Protein AF-A0A7R9WZQ4-F1 (afdb_monomer_lite)

Radius of gyration: 29.78 Å; chains: 1; bounding box: 49×56×86 Å

Organism: NCBI:txid509924

Secondary structure (DSSP, 8-state):
----------TT--HHHHHHHHHHHHHHHHT-HHHHHHHHHHHHHHHHHHHHHHHHHHHTTTS-TT-HHHHHHHHHHHTT-----------HHHHHHHHHHHHTTTS---------PPPPP-

Sequence (122 aa):
KNISTRSNEKPWMTSEVREKLKTRNNAYKSGDFLALKTARADLNRAIRLANRTYGQKVGEFFKDSKNTRRMWQGIKVIADYKPIPLGCDNDISILNDLNKYFRRFEEPSNISGIKSVPLIDE

Structure (mmCIF, N/CA/C/O backbone):
data_AF-A0A7R9WZQ4-F1
#
_entry.id   AF-A0A7R9WZQ4-F1
#
loop_
_atom_site.group_PDB
_atom_site.id
_atom_site.type_symbol
_atom_site.label_atom_id
_atom_site.label_alt_id
_atom_site.label_comp_id
_atom_site.label_asym_id
_atom_site.label_entity_id
_atom_site.label_seq_id
_atom_site.pdbx_PDB_ins_code
_atom_site.Cartn_x
_atom_site.Cartn_y
_atom_site.Cartn_z
_atom_site.occupancy
_atom_site.B_iso_or_equiv
_atom_site.auth_seq_id
_atom_site.auth_comp_id
_atom_site.auth_asym_id
_atom_site.auth_atom_id
_atom_site.pdbx_PDB_model_num
ATOM 1 N N . LYS A 1 1 ? -28.558 0.823 -9.501 1.00 50.53 1 LYS A N 1
ATOM 2 C CA . LYS A 1 1 ? -27.335 1.568 -9.899 1.00 50.53 1 LYS A CA 1
ATOM 3 C C . LYS A 1 1 ? -26.131 0.706 -9.536 1.00 50.53 1 LYS A C 1
ATOM 5 O O . LYS A 1 1 ? -25.933 0.485 -8.351 1.00 50.53 1 LYS A O 1
ATOM 10 N N . ASN A 1 2 ? -25.386 0.186 -10.514 1.00 54.72 2 ASN A N 1
ATOM 11 C CA . ASN A 1 2 ? -24.157 -0.571 -10.251 1.00 54.72 2 ASN A CA 1
ATOM 12 C C . ASN A 1 2 ? -22.968 0.391 -10.280 1.00 54.72 2 ASN A C 1
ATOM 14 O O . ASN A 1 2 ? -22.719 1.030 -11.298 1.00 54.72 2 ASN A O 1
ATOM 18 N N . ILE A 1 3 ? -22.269 0.524 -9.155 1.00 62.38 3 ILE A N 1
ATOM 19 C CA . ILE A 1 3 ? -21.031 1.301 -9.057 1.00 62.38 3 ILE A CA 1
ATOM 20 C C . ILE A 1 3 ? -19.886 0.307 -9.251 1.00 62.38 3 ILE A C 1
ATOM 22 O O . ILE A 1 3 ? -19.653 -0.532 -8.383 1.00 62.38 3 ILE A O 1
ATOM 26 N N . SER A 1 4 ? -19.179 0.366 -10.384 1.00 54.12 4 SER A N 1
ATOM 27 C CA . SER A 1 4 ? -17.949 -0.413 -10.552 1.00 54.12 4 SER A CA 1
ATOM 28 C C . SER A 1 4 ? -16.814 0.292 -9.808 1.00 54.12 4 SER A C 1
ATOM 30 O O . SER A 1 4 ? -16.140 1.175 -10.345 1.00 54.12 4 SER A O 1
ATOM 32 N N . THR A 1 5 ? -16.605 -0.064 -8.547 1.00 56.91 5 THR A N 1
ATOM 33 C CA . THR A 1 5 ? -15.422 0.383 -7.811 1.00 56.91 5 THR A CA 1
ATOM 34 C C . THR A 1 5 ? -14.221 -0.369 -8.373 1.00 56.91 5 THR A C 1
ATOM 36 O O . THR A 1 5 ? -14.075 -1.569 -8.148 1.00 56.91 5 THR A O 1
ATOM 39 N N . ARG A 1 6 ? -13.364 0.308 -9.145 1.00 58.12 6 ARG A N 1
ATOM 40 C CA . ARG A 1 6 ? -12.072 -0.274 -9.530 1.00 58.12 6 ARG A CA 1
ATOM 41 C C . ARG A 1 6 ? -11.294 -0.564 -8.250 1.00 58.12 6 ARG A C 1
ATOM 43 O O . ARG A 1 6 ? -11.247 0.286 -7.361 1.00 58.12 6 ARG A O 1
ATOM 50 N N . SER A 1 7 ? -10.696 -1.748 -8.163 1.00 58.34 7 SER A N 1
ATOM 51 C CA . SER A 1 7 ? -9.887 -2.185 -7.022 1.00 58.34 7 SER A CA 1
ATOM 52 C C . SER A 1 7 ? -8.563 -1.411 -6.964 1.00 58.34 7 SER A C 1
ATOM 54 O O . SER A 1 7 ? -7.500 -1.988 -7.144 1.00 58.34 7 SER A O 1
ATOM 56 N N . ASN A 1 8 ? -8.615 -0.096 -6.736 1.00 62.44 8 ASN A N 1
ATOM 57 C CA . ASN A 1 8 ? -7.456 0.722 -6.386 1.00 62.44 8 ASN A CA 1
ATOM 58 C C . ASN A 1 8 ? -7.217 0.599 -4.878 1.00 62.44 8 ASN A C 1
ATOM 60 O O . ASN A 1 8 ? -7.346 1.562 -4.113 1.00 62.44 8 ASN A O 1
ATOM 64 N N . GLU A 1 9 ? -6.981 -0.633 -4.430 1.00 76.06 9 GLU A N 1
ATOM 65 C CA . GLU A 1 9 ? -6.566 -0.852 -3.057 1.00 76.06 9 GLU A CA 1
ATOM 66 C C . GLU A 1 9 ? -5.199 -0.215 -2.891 1.00 76.06 9 GLU A C 1
ATOM 68 O O . GLU A 1 9 ? -4.245 -0.536 -3.598 1.00 76.06 9 GLU A O 1
ATOM 73 N N . LYS A 1 10 ? -5.111 0.730 -1.960 1.00 83.50 10 LYS A N 1
ATOM 74 C CA . LYS A 1 10 ? -3.844 1.397 -1.707 1.00 83.50 10 LYS A CA 1
ATOM 75 C C . LYS A 1 10 ? -2.810 0.339 -1.305 1.00 83.50 10 LYS A C 1
ATOM 77 O O . LYS A 1 10 ? -3.129 -0.513 -0.478 1.00 83.50 10 LYS A O 1
ATOM 82 N N . PRO A 1 11 ? -1.566 0.403 -1.802 1.00 84.00 11 PRO A N 1
ATOM 83 C CA . PRO A 1 11 ? -0.573 -0.654 -1.589 1.00 84.00 11 PRO A CA 1
ATOM 84 C C . PRO A 1 11 ? -0.179 -0.856 -0.115 1.00 84.00 11 PRO A C 1
ATOM 86 O O . PRO A 1 11 ? 0.372 -1.889 0.253 1.00 84.00 11 PRO A O 1
ATOM 89 N N . TRP A 1 12 ? -0.487 0.118 0.745 1.00 83.81 12 TRP A N 1
ATOM 90 C CA . TRP A 1 12 ? -0.316 0.050 2.195 1.00 83.81 12 TRP A CA 1
ATOM 91 C C . TRP A 1 12 ? -1.521 -0.550 2.949 1.00 83.81 12 TRP A C 1
ATOM 93 O O . TRP A 1 12 ? -1.467 -0.673 4.171 1.00 83.81 12 TRP A O 1
ATOM 103 N N . MET A 1 13 ? -2.607 -0.938 2.267 1.00 91.50 13 MET A N 1
ATOM 104 C CA . MET A 1 13 ? -3.761 -1.640 2.855 1.00 91.50 13 MET A CA 1
ATOM 105 C C . MET A 1 13 ? -3.477 -3.139 3.007 1.00 91.50 13 MET A C 1
ATOM 107 O O . MET A 1 13 ? -4.063 -3.985 2.334 1.00 91.50 13 MET A O 1
ATOM 111 N N . THR A 1 14 ? -2.559 -3.472 3.910 1.00 93.06 14 THR A N 1
ATOM 112 C CA . THR A 1 14 ? -2.204 -4.858 4.240 1.00 93.06 14 THR A CA 1
ATOM 113 C C . THR A 1 14 ? -3.281 -5.539 5.097 1.00 93.06 14 THR A C 1
ATOM 115 O O . THR A 1 14 ? -4.177 -4.886 5.643 1.00 93.06 14 THR A O 1
ATOM 118 N N . SER A 1 15 ? -3.197 -6.867 5.245 1.00 93.00 15 SER A N 1
ATOM 119 C CA . SER A 1 15 ? -4.062 -7.637 6.155 1.00 93.00 15 SER A CA 1
ATOM 120 C C . SER A 1 15 ? -4.004 -7.107 7.590 1.00 93.00 15 SER A C 1
ATOM 122 O O . SER A 1 15 ? -5.047 -6.928 8.212 1.00 93.00 15 SER A O 1
ATOM 124 N N . GLU A 1 16 ? -2.809 -6.762 8.071 1.00 95.00 16 GLU A N 1
ATOM 125 C CA . GLU A 1 16 ? -2.594 -6.175 9.396 1.00 95.00 16 GLU A CA 1
ATOM 126 C C . GLU A 1 16 ? -3.330 -4.836 9.553 1.00 95.00 16 GLU A C 1
ATOM 128 O O . GLU A 1 16 ? -4.049 -4.623 10.529 1.00 95.00 16 GLU A O 1
ATOM 133 N N . VAL A 1 17 ? -3.225 -3.934 8.569 1.00 96.25 17 VAL A N 1
ATOM 134 C CA . VAL A 1 17 ? -3.933 -2.642 8.609 1.00 96.25 17 VAL A CA 1
ATOM 135 C C . VAL A 1 17 ? -5.452 -2.849 8.607 1.00 96.25 17 VAL A C 1
ATOM 137 O O . VAL A 1 17 ? -6.164 -2.167 9.349 1.00 96.25 17 VAL A O 1
ATOM 140 N N . ARG A 1 18 ? -5.963 -3.817 7.831 1.00 95.75 18 ARG A N 1
ATOM 141 C CA . ARG A 1 18 ? -7.391 -4.188 7.839 1.00 95.75 18 ARG A CA 1
ATOM 142 C C . ARG A 1 18 ? -7.834 -4.729 9.199 1.00 95.75 18 ARG A C 1
ATOM 144 O O . ARG A 1 18 ? -8.914 -4.375 9.670 1.00 95.75 18 ARG A O 1
ATOM 151 N N . GLU A 1 19 ? -7.005 -5.540 9.847 1.00 97.25 19 GLU A N 1
ATOM 152 C CA . GLU A 1 19 ? -7.275 -6.062 11.185 1.00 97.25 19 GLU A CA 1
ATOM 153 C C . GLU A 1 19 ? -7.328 -4.934 12.222 1.00 97.25 19 GLU A C 1
ATOM 155 O O . GLU A 1 19 ? -8.321 -4.805 12.939 1.00 97.25 19 GLU A O 1
ATOM 160 N N . LYS A 1 20 ? -6.334 -4.035 12.241 1.00 97.31 20 LYS A N 1
ATOM 161 C CA . LYS A 1 20 ? -6.344 -2.861 13.132 1.00 97.31 20 LYS A CA 1
ATOM 162 C C . LYS A 1 20 ? -7.559 -1.966 12.886 1.00 97.31 20 LYS A C 1
ATOM 164 O O . LYS A 1 20 ? -8.141 -1.441 13.837 1.00 97.31 20 LYS A O 1
ATOM 169 N N . LEU A 1 21 ? -7.988 -1.820 11.630 1.00 96.69 21 LEU A N 1
ATOM 170 C CA . LEU A 1 21 ? -9.203 -1.082 11.288 1.00 96.69 21 LEU A CA 1
ATOM 171 C C . LEU A 1 21 ? -10.455 -1.756 11.872 1.00 96.69 21 LEU A C 1
ATOM 173 O O . LEU A 1 21 ? -11.310 -1.065 12.429 1.00 96.69 21 LEU A O 1
ATOM 177 N N . LYS A 1 22 ? -10.543 -3.091 11.800 1.00 96.94 22 LYS A N 1
ATOM 178 C CA . LYS A 1 22 ? -11.624 -3.878 12.414 1.00 96.94 22 LYS A CA 1
ATOM 179 C C . LYS A 1 22 ? -11.636 -3.707 13.934 1.00 96.94 22 LYS A C 1
ATOM 181 O O . LYS A 1 22 ? -12.685 -3.383 14.486 1.00 96.94 22 LYS A O 1
ATOM 186 N N . THR A 1 23 ? -10.485 -3.820 14.595 1.00 97.38 23 THR A N 1
ATOM 187 C CA . THR A 1 23 ? -10.348 -3.608 16.046 1.00 97.38 23 THR A CA 1
ATOM 188 C C . THR A 1 23 ? -10.785 -2.205 16.455 1.00 97.38 23 THR A C 1
ATOM 190 O O . THR A 1 23 ? -11.583 -2.051 17.377 1.00 97.38 23 THR A O 1
ATOM 193 N N . ARG A 1 24 ? -10.356 -1.170 15.719 1.00 97.75 24 ARG A N 1
ATOM 194 C CA . ARG A 1 24 ? -10.781 0.215 15.964 1.00 97.75 24 ARG A CA 1
ATOM 195 C C . ARG A 1 24 ? -12.290 0.381 15.810 1.00 97.75 24 ARG A C 1
ATOM 197 O O . ARG A 1 24 ? -12.914 1.044 16.634 1.00 97.75 24 ARG A O 1
ATOM 204 N N . ASN A 1 25 ? -12.878 -0.193 14.761 1.00 97.38 25 ASN A N 1
ATOM 205 C CA . ASN A 1 25 ? -14.319 -0.118 14.526 1.00 97.38 25 ASN A CA 1
ATOM 206 C C . ASN A 1 25 ? -15.113 -0.829 15.628 1.00 97.38 25 ASN A C 1
ATOM 208 O O . ASN A 1 25 ? -16.152 -0.322 16.040 1.00 97.38 25 ASN A O 1
ATOM 212 N N . ASN A 1 26 ? -14.618 -1.958 16.134 1.00 97.06 26 ASN A N 1
ATOM 213 C CA . ASN A 1 26 ? -15.237 -2.663 17.253 1.00 97.06 26 ASN A CA 1
ATOM 214 C C . ASN A 1 26 ? -15.156 -1.847 18.552 1.00 97.06 26 ASN A C 1
ATOM 216 O O . ASN A 1 26 ? -16.178 -1.683 19.208 1.00 97.06 26 ASN A O 1
ATOM 220 N N . ALA A 1 27 ? -13.996 -1.262 18.868 1.00 96.75 27 ALA A N 1
ATOM 221 C CA . ALA A 1 27 ? -13.830 -0.392 20.038 1.00 96.75 27 ALA A CA 1
ATOM 222 C C . ALA A 1 27 ? -14.712 0.869 19.968 1.00 96.75 27 ALA A C 1
ATOM 224 O O . ALA A 1 27 ? -15.237 1.338 20.971 1.00 96.75 27 ALA A O 1
ATOM 225 N N . TYR A 1 28 ? -14.915 1.414 18.765 1.00 96.38 28 TYR A N 1
ATOM 226 C CA . TYR A 1 28 ? -15.856 2.515 18.567 1.00 96.38 28 TYR A CA 1
ATOM 227 C C . TYR A 1 28 ? -17.303 2.086 18.848 1.00 96.38 28 TYR A C 1
ATOM 229 O O . TYR A 1 28 ? -18.033 2.809 19.516 1.00 96.38 28 TYR A O 1
ATOM 237 N N . LYS A 1 29 ? -17.708 0.901 18.371 1.00 97.06 29 LYS A N 1
ATOM 238 C CA . LYS A 1 29 ? -19.054 0.354 18.601 1.00 97.06 29 LYS A CA 1
ATOM 239 C C . LYS A 1 29 ? -19.318 0.001 20.065 1.00 97.06 29 LYS A C 1
ATOM 241 O O . LYS A 1 29 ? -20.460 0.101 20.491 1.00 97.06 29 LYS A O 1
ATOM 246 N N . SER A 1 30 ? -18.298 -0.413 20.817 1.00 95.25 30 SER A N 1
ATOM 247 C CA . SER A 1 30 ? -18.438 -0.732 22.242 1.00 95.25 30 SER A CA 1
ATOM 248 C C . SER A 1 30 ? -18.509 0.503 23.145 1.00 95.25 30 SER A C 1
ATOM 250 O O . SER A 1 30 ? -18.848 0.364 24.313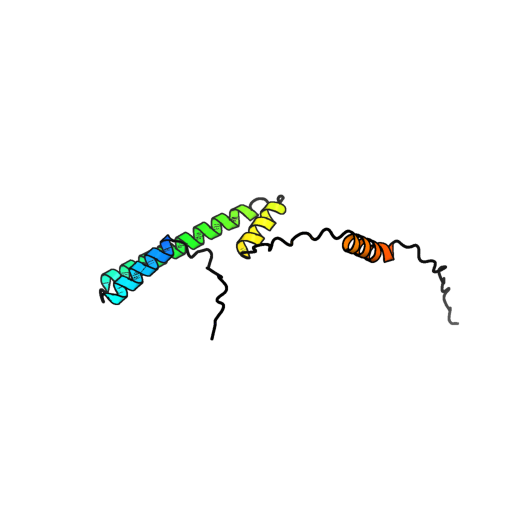 1.00 95.25 30 SER A O 1
ATOM 252 N N . GLY A 1 31 ? -18.183 1.699 22.634 1.00 94.69 31 GLY A N 1
ATOM 253 C CA . GLY A 1 31 ? -18.192 2.942 23.413 1.00 94.69 31 GLY A CA 1
ATOM 254 C C . GLY A 1 31 ? -17.026 3.092 24.399 1.00 94.69 31 GLY A C 1
ATOM 255 O O . GLY A 1 31 ? -16.994 4.057 25.159 1.00 94.69 31 GLY A O 1
ATOM 256 N N . ASP A 1 32 ? -16.048 2.181 24.384 1.00 94.94 32 ASP A N 1
ATOM 257 C CA . ASP A 1 32 ? -14.868 2.256 25.251 1.00 94.94 32 ASP A CA 1
ATOM 258 C C . ASP A 1 32 ? -13.841 3.250 24.684 1.00 94.94 32 ASP A C 1
ATOM 260 O O . ASP A 1 32 ? -13.129 2.986 23.707 1.00 94.94 32 ASP A O 1
ATOM 264 N N . PHE A 1 33 ? -13.745 4.414 25.326 1.00 95.00 33 PHE A N 1
ATOM 265 C CA . PHE A 1 33 ? -12.841 5.489 24.924 1.00 95.00 33 PHE A CA 1
ATOM 266 C C . PHE A 1 33 ? -11.355 5.127 25.044 1.00 95.00 33 PHE A C 1
ATOM 268 O O . PHE A 1 33 ? -10.559 5.557 24.200 1.00 95.00 33 PHE A O 1
ATOM 275 N N . LEU A 1 34 ? -10.960 4.354 26.061 1.00 96.12 34 LEU A N 1
ATOM 276 C CA . LEU A 1 34 ? -9.561 3.969 26.263 1.00 96.12 34 LEU A CA 1
ATOM 277 C C . LEU A 1 34 ? -9.142 2.942 25.212 1.00 96.12 34 LEU A C 1
ATOM 279 O O . LEU A 1 34 ? -8.122 3.137 24.543 1.00 96.12 34 LEU A O 1
ATOM 283 N N . ALA A 1 35 ? -9.968 1.918 24.986 1.00 95.44 35 ALA A N 1
ATOM 284 C CA . ALA A 1 35 ? -9.736 0.949 23.918 1.00 95.44 35 ALA A CA 1
ATOM 285 C C . ALA A 1 35 ? -9.704 1.624 22.539 1.00 95.44 35 ALA A C 1
ATOM 287 O O . ALA A 1 35 ? -8.836 1.323 21.716 1.00 95.44 35 ALA A O 1
ATOM 288 N N . LEU A 1 36 ? -10.589 2.597 22.290 1.00 97.56 36 LEU A N 1
ATOM 289 C CA . LEU A 1 36 ? -10.601 3.354 21.040 1.00 97.56 36 LEU A CA 1
ATOM 290 C C . LEU A 1 36 ? -9.319 4.177 20.845 1.00 97.56 36 LEU A C 1
ATOM 292 O O . LEU A 1 36 ? -8.781 4.215 19.734 1.00 97.56 36 LEU A O 1
ATOM 296 N N . LYS A 1 37 ? -8.816 4.835 21.898 1.00 97.75 37 LYS A N 1
ATOM 297 C CA . LYS A 1 37 ? -7.564 5.610 21.847 1.00 97.75 37 LYS A CA 1
ATOM 298 C C . LYS A 1 37 ? -6.379 4.713 21.491 1.00 97.75 37 LYS A C 1
ATOM 300 O O . LYS A 1 37 ? -5.615 5.053 20.585 1.00 97.75 37 LYS A O 1
ATOM 305 N N . THR A 1 38 ? -6.267 3.558 22.141 1.00 97.81 38 THR A N 1
ATOM 306 C CA . THR A 1 38 ? -5.213 2.571 21.869 1.00 97.81 38 THR A CA 1
ATOM 307 C C . THR A 1 38 ? -5.324 2.017 20.450 1.00 97.81 38 THR A C 1
ATOM 309 O O . THR A 1 38 ? -4.362 2.089 19.686 1.00 97.81 38 THR A O 1
ATOM 312 N N . ALA A 1 39 ? -6.518 1.590 20.030 1.00 97.75 39 ALA A N 1
ATOM 313 C CA . ALA A 1 39 ? -6.739 1.052 18.689 1.00 97.75 39 ALA A CA 1
ATOM 314 C C . ALA A 1 39 ? -6.429 2.073 17.577 1.00 97.75 39 ALA A C 1
ATOM 316 O O . ALA A 1 39 ? -5.921 1.705 16.518 1.00 97.75 39 ALA A O 1
ATOM 317 N N . ARG A 1 40 ? -6.687 3.370 17.807 1.00 98.00 40 ARG A N 1
ATOM 318 C CA . ARG A 1 40 ? -6.283 4.449 16.887 1.00 98.00 40 ARG A CA 1
ATOM 319 C C . ARG A 1 40 ? -4.764 4.599 16.805 1.00 98.00 40 ARG A C 1
ATOM 321 O O . ARG A 1 40 ? -4.234 4.746 15.705 1.00 98.00 40 ARG A O 1
ATOM 328 N N . ALA A 1 41 ? -4.069 4.575 17.943 1.00 98.12 41 ALA A N 1
ATOM 329 C CA . ALA A 1 41 ? -2.610 4.661 17.972 1.00 98.12 41 ALA A CA 1
ATOM 330 C C . ALA A 1 41 ? -1.967 3.477 17.232 1.00 98.12 41 ALA A C 1
ATOM 332 O O . ALA A 1 41 ? -1.0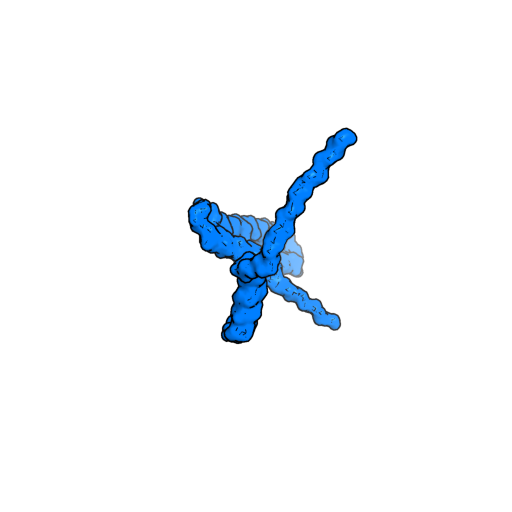73 3.679 16.409 1.00 98.12 41 ALA A O 1
ATOM 333 N N . ASP A 1 42 ? -2.476 2.268 17.456 1.00 97.69 42 ASP A N 1
ATOM 334 C CA . ASP A 1 42 ? -1.977 1.055 16.808 1.00 97.69 42 ASP A CA 1
ATOM 335 C C . ASP A 1 42 ? -2.268 1.030 15.309 1.00 97.69 42 ASP A C 1
ATOM 337 O O . ASP A 1 42 ? -1.383 0.697 14.523 1.00 97.69 42 ASP A O 1
ATOM 341 N N . LEU A 1 43 ? -3.461 1.462 14.888 1.00 97.56 43 LEU A N 1
ATOM 342 C CA . LEU A 1 43 ? -3.779 1.634 13.471 1.00 97.56 43 LEU A CA 1
ATOM 343 C C . LEU A 1 43 ? -2.803 2.606 12.793 1.00 97.56 43 LEU A C 1
ATOM 345 O O . LEU A 1 43 ? -2.274 2.307 11.725 1.00 97.56 43 LEU A O 1
ATOM 349 N N . ASN A 1 44 ? -2.519 3.749 13.423 1.00 97.31 44 ASN A N 1
ATOM 350 C CA . ASN A 1 44 ? -1.575 4.726 12.882 1.00 97.31 44 ASN A CA 1
ATOM 351 C C . ASN A 1 44 ? -0.154 4.158 12.769 1.00 97.31 44 ASN A C 1
ATOM 353 O O . ASN A 1 44 ? 0.527 4.413 11.774 1.00 97.31 44 ASN A O 1
ATOM 357 N N . ARG A 1 45 ? 0.299 3.379 13.760 1.00 97.75 45 ARG A N 1
ATOM 358 C CA . ARG A 1 45 ? 1.596 2.686 13.702 1.00 97.75 45 ARG A CA 1
ATOM 359 C C . ARG A 1 45 ? 1.638 1.682 12.552 1.00 97.75 45 ARG A C 1
ATOM 361 O O . ARG A 1 45 ? 2.578 1.734 11.764 1.00 97.75 45 ARG A O 1
ATOM 368 N N . ALA A 1 46 ? 0.607 0.849 12.411 1.00 97.06 46 ALA A N 1
ATOM 369 C CA . ALA A 1 46 ? 0.514 -0.139 11.338 1.00 97.06 46 ALA A CA 1
ATOM 370 C C . ALA A 1 46 ? 0.523 0.521 9.949 1.00 97.06 46 ALA A C 1
ATOM 372 O O . ALA A 1 46 ? 1.263 0.094 9.069 1.00 97.06 46 ALA A O 1
ATOM 373 N N . ILE A 1 47 ? -0.213 1.624 9.760 1.00 96.31 47 ILE A N 1
ATOM 374 C CA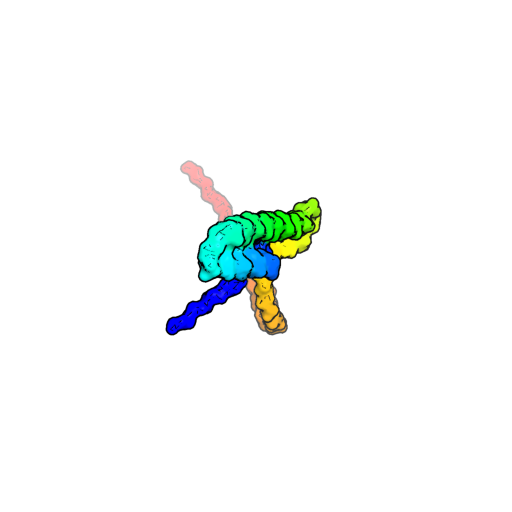 . ILE A 1 47 ? -0.208 2.381 8.496 1.00 96.31 47 ILE A CA 1
ATOM 375 C C . ILE A 1 47 ? 1.182 2.959 8.196 1.00 96.31 47 ILE A C 1
ATOM 377 O O . ILE A 1 47 ? 1.646 2.894 7.058 1.00 96.31 47 ILE A O 1
ATOM 381 N N . ARG A 1 48 ? 1.867 3.538 9.192 1.00 96.75 48 ARG A N 1
ATOM 382 C CA . ARG A 1 48 ? 3.229 4.075 9.007 1.00 96.75 48 ARG A CA 1
ATOM 383 C C . ARG A 1 48 ? 4.216 2.972 8.637 1.00 96.75 48 ARG A C 1
ATOM 385 O O . ARG A 1 48 ? 5.025 3.171 7.733 1.00 96.75 48 ARG A O 1
ATOM 392 N N . LEU A 1 49 ? 4.127 1.823 9.304 1.00 96.75 49 LEU A N 1
ATOM 393 C CA . LEU A 1 49 ? 4.961 0.663 9.012 1.00 96.75 49 LEU A CA 1
ATOM 394 C C . LEU A 1 49 ? 4.700 0.146 7.595 1.00 96.75 49 LEU A C 1
ATOM 396 O O . LEU A 1 49 ? 5.637 0.058 6.810 1.00 96.75 49 LEU A O 1
ATOM 400 N N . ALA A 1 50 ? 3.436 -0.084 7.230 1.00 96.19 50 ALA A N 1
ATOM 401 C CA . ALA A 1 50 ? 3.054 -0.551 5.901 1.00 96.19 50 ALA A CA 1
ATOM 402 C C . ALA A 1 50 ? 3.535 0.396 4.789 1.00 96.19 50 ALA A C 1
ATOM 404 O O . ALA A 1 50 ? 4.096 -0.056 3.791 1.00 96.19 50 ALA A O 1
ATOM 405 N N . ASN A 1 51 ? 3.392 1.712 4.982 1.00 94.69 51 ASN A N 1
ATOM 406 C CA . ASN A 1 51 ? 3.926 2.711 4.053 1.00 94.69 51 ASN A CA 1
ATOM 407 C C . ASN A 1 51 ? 5.452 2.628 3.925 1.00 94.69 51 ASN A C 1
ATOM 409 O O . ASN A 1 51 ? 5.970 2.663 2.810 1.00 94.69 51 ASN A O 1
ATOM 413 N N . ARG A 1 52 ? 6.178 2.494 5.043 1.00 95.75 52 ARG A N 1
ATOM 414 C CA . ARG A 1 52 ? 7.643 2.375 5.036 1.00 95.75 52 ARG A CA 1
ATOM 415 C C . ARG A 1 52 ? 8.097 1.108 4.319 1.00 95.75 52 ARG A C 1
ATOM 417 O O . ARG A 1 52 ? 8.977 1.183 3.467 1.00 95.75 52 ARG A O 1
ATOM 424 N N . THR A 1 53 ? 7.490 -0.031 4.634 1.00 95.12 53 THR A N 1
ATOM 425 C CA . THR A 1 53 ? 7.804 -1.321 4.011 1.00 95.12 53 THR A CA 1
ATOM 426 C C . THR A 1 53 ? 7.526 -1.288 2.513 1.00 95.12 53 THR A C 1
ATOM 428 O O . THR A 1 53 ? 8.357 -1.730 1.721 1.00 95.12 53 THR A O 1
ATOM 431 N N . TYR A 1 54 ? 6.392 -0.714 2.100 1.00 94.31 54 TYR A N 1
ATOM 432 C CA . TYR A 1 54 ? 6.090 -0.531 0.684 1.00 94.31 54 TYR A CA 1
ATOM 433 C C . TYR A 1 54 ? 7.109 0.390 0.000 1.00 94.31 54 TYR A C 1
ATOM 435 O O . TYR A 1 54 ? 7.646 0.031 -1.044 1.00 94.31 54 TYR A O 1
ATOM 443 N N . GLY A 1 55 ? 7.435 1.534 0.609 1.00 93.75 55 GLY A N 1
ATOM 444 C CA . GLY A 1 55 ? 8.437 2.464 0.087 1.00 93.75 55 GLY A CA 1
ATOM 445 C C . GLY A 1 55 ? 9.816 1.822 -0.075 1.00 93.75 55 GLY A C 1
ATOM 446 O O . GLY A 1 55 ? 10.449 1.998 -1.111 1.00 93.75 55 GLY A O 1
ATOM 447 N N . GLN A 1 56 ? 10.252 1.010 0.894 1.00 95.06 56 GLN A N 1
ATOM 448 C CA . GLN A 1 56 ? 11.489 0.228 0.792 1.00 95.06 56 GLN A CA 1
ATOM 449 C C . GLN A 1 56 ? 11.431 -0.752 -0.380 1.00 95.06 56 GLN A C 1
ATOM 451 O O . GLN A 1 56 ? 12.319 -0.732 -1.228 1.00 95.06 56 GLN A O 1
ATOM 456 N N . LYS A 1 57 ? 10.356 -1.546 -0.483 1.00 93.50 57 LYS A N 1
ATOM 457 C CA . LYS A 1 57 ? 10.151 -2.494 -1.589 1.00 93.50 57 LYS A CA 1
ATOM 458 C C . LYS A 1 57 ? 10.197 -1.804 -2.952 1.00 93.50 57 LYS A C 1
ATOM 460 O O . LYS A 1 57 ? 10.810 -2.331 -3.873 1.00 93.50 57 LYS A O 1
ATOM 465 N N . VAL A 1 58 ? 9.556 -0.643 -3.085 1.00 93.50 58 VAL A N 1
ATOM 466 C CA . VAL A 1 58 ? 9.595 0.149 -4.319 1.00 93.50 58 VAL A CA 1
ATOM 467 C C . VAL A 1 58 ? 11.012 0.655 -4.581 1.00 93.50 58 VAL A C 1
ATOM 469 O O . VAL A 1 58 ? 11.513 0.489 -5.688 1.00 93.50 58 VAL A O 1
ATOM 472 N N . GLY A 1 59 ? 11.689 1.190 -3.564 1.00 94.38 59 GLY A N 1
ATOM 473 C CA . GLY A 1 59 ? 13.067 1.672 -3.659 1.00 94.38 59 GLY A CA 1
ATOM 474 C C . GLY A 1 59 ? 14.060 0.614 -4.154 1.00 94.38 59 GLY A C 1
ATOM 475 O O . GLY A 1 59 ? 14.938 0.940 -4.947 1.00 94.38 59 GLY A O 1
ATOM 476 N N . GLU A 1 60 ? 13.884 -0.663 -3.789 1.00 95.06 60 GLU A N 1
ATOM 477 C CA . GLU A 1 60 ? 14.719 -1.776 -4.284 1.00 95.06 60 GLU A CA 1
ATOM 478 C C . GLU A 1 60 ? 14.735 -1.918 -5.818 1.00 95.06 60 GLU A C 1
ATOM 480 O O . GLU A 1 60 ? 15.675 -2.499 -6.373 1.00 95.06 60 GLU A O 1
ATOM 485 N N . PHE A 1 61 ? 13.712 -1.424 -6.523 1.00 95.19 61 PHE A N 1
ATOM 486 C CA . PHE A 1 61 ? 13.678 -1.445 -7.988 1.00 95.19 61 PHE A CA 1
ATOM 487 C C . PHE A 1 61 ? 14.542 -0.352 -8.627 1.00 95.19 61 PHE A C 1
ATOM 489 O O . PHE A 1 61 ? 14.944 -0.509 -9.777 1.00 95.19 61 PHE A O 1
ATOM 496 N N . PHE A 1 62 ? 14.856 0.714 -7.887 1.00 95.06 62 PHE A N 1
ATOM 497 C CA . PHE A 1 62 ? 15.555 1.905 -8.385 1.00 95.06 62 PHE A CA 1
ATOM 498 C C . PHE A 1 62 ? 16.994 2.034 -7.860 1.00 95.06 62 PHE A C 1
ATOM 500 O O . PHE A 1 62 ? 17.659 3.025 -8.142 1.00 95.06 62 PHE A O 1
ATOM 507 N N . LYS A 1 63 ? 17.492 1.049 -7.099 1.00 94.50 63 LYS A N 1
ATOM 508 C CA . LYS A 1 63 ? 18.857 1.072 -6.540 1.00 94.50 63 LYS A CA 1
ATOM 509 C C . LYS A 1 63 ? 19.965 1.004 -7.592 1.00 94.50 63 LYS A C 1
ATOM 511 O O . LYS A 1 63 ? 21.026 1.578 -7.380 1.00 94.50 63 LYS A O 1
ATOM 516 N N . ASP A 1 64 ? 19.737 0.280 -8.685 1.00 92.88 64 ASP A N 1
ATOM 517 C CA . ASP A 1 64 ? 20.716 0.107 -9.759 1.00 92.88 64 ASP A CA 1
ATOM 518 C C . ASP A 1 64 ? 20.286 0.904 -10.994 1.00 92.88 64 ASP A C 1
ATOM 520 O O . ASP A 1 64 ? 19.337 0.535 -11.688 1.00 92.88 64 ASP A O 1
ATOM 524 N N . SER A 1 65 ? 21.004 1.992 -11.272 1.00 85.62 65 SER A N 1
ATOM 525 C CA . SER A 1 65 ? 20.720 2.892 -12.393 1.00 85.62 65 SER A CA 1
ATOM 526 C C . SER A 1 65 ? 20.993 2.271 -13.763 1.00 85.62 65 SER A C 1
ATOM 528 O O . SER A 1 65 ? 20.471 2.756 -14.765 1.00 85.62 65 SER A O 1
ATOM 530 N N . LYS A 1 66 ? 21.776 1.187 -13.834 1.00 93.25 66 LYS A N 1
ATOM 531 C CA . LYS A 1 66 ? 22.101 0.515 -15.100 1.00 93.25 66 LYS A CA 1
ATOM 532 C C . LYS A 1 66 ? 21.032 -0.499 -15.505 1.00 93.25 66 LYS A C 1
ATOM 534 O O . LYS A 1 66 ? 20.931 -0.855 -16.678 1.00 93.25 66 LYS A O 1
ATOM 539 N N . ASN A 1 67 ? 20.200 -0.947 -14.565 1.00 93.00 67 ASN A N 1
ATOM 540 C CA . ASN A 1 67 ? 19.177 -1.956 -14.815 1.00 93.00 67 ASN A CA 1
ATOM 541 C C . ASN A 1 67 ? 17.809 -1.327 -15.116 1.00 93.00 67 ASN A C 1
ATOM 543 O O . ASN A 1 67 ? 16.877 -1.348 -14.305 1.00 93.00 67 ASN A O 1
ATOM 547 N N . THR A 1 68 ? 17.664 -0.814 -16.337 1.00 93.62 68 THR A N 1
ATOM 548 C CA . THR A 1 68 ? 16.415 -0.208 -16.831 1.00 93.62 68 THR A CA 1
ATOM 549 C C . THR A 1 68 ? 15.227 -1.171 -16.782 1.00 93.62 68 THR A C 1
ATOM 551 O O . THR A 1 68 ? 14.107 -0.755 -16.488 1.00 93.62 68 THR A O 1
ATOM 554 N N . ARG A 1 69 ? 15.446 -2.478 -16.992 1.00 93.31 69 ARG A N 1
ATOM 555 C CA . ARG A 1 69 ? 14.392 -3.501 -16.875 1.00 93.31 69 ARG A CA 1
ATOM 556 C C . ARG A 1 69 ? 13.813 -3.547 -15.461 1.00 93.31 69 ARG A C 1
ATOM 558 O O . ARG A 1 69 ? 12.593 -3.595 -15.305 1.00 93.31 69 ARG A O 1
ATOM 565 N N . ARG A 1 70 ? 14.670 -3.535 -14.438 1.00 93.88 70 ARG A N 1
ATOM 566 C CA . ARG A 1 70 ? 14.257 -3.544 -13.028 1.00 93.88 70 ARG A CA 1
ATOM 567 C C . ARG A 1 70 ? 13.545 -2.243 -12.649 1.00 93.88 70 ARG A C 1
ATOM 569 O O . ARG A 1 70 ? 12.509 -2.297 -11.991 1.00 93.88 70 ARG A O 1
ATOM 576 N N . MET A 1 71 ? 14.009 -1.104 -13.162 1.00 95.62 71 MET A N 1
ATOM 577 C CA . MET A 1 71 ? 13.324 0.183 -13.006 1.00 95.62 71 MET A CA 1
ATOM 578 C C . MET A 1 71 ? 11.892 0.144 -13.570 1.00 95.62 71 MET A C 1
ATOM 580 O O . MET A 1 71 ? 10.935 0.517 -12.890 1.00 95.62 71 MET A O 1
ATOM 584 N N . TRP A 1 72 ? 11.719 -0.393 -14.782 1.00 93.88 72 TRP A N 1
ATOM 585 C CA . TRP A 1 72 ? 10.402 -0.578 -15.400 1.00 93.88 72 TRP A CA 1
ATOM 586 C C . TRP A 1 72 ? 9.496 -1.534 -14.619 1.00 93.88 72 TRP A C 1
ATOM 588 O O . TRP A 1 72 ? 8.279 -1.350 -14.598 1.00 93.88 72 TRP A O 1
ATOM 598 N N . GLN A 1 73 ? 10.052 -2.545 -13.945 1.00 93.06 73 GLN A N 1
ATOM 599 C CA . GLN A 1 73 ? 9.277 -3.367 -13.010 1.00 93.06 73 GLN A CA 1
ATOM 600 C C . GLN A 1 73 ? 8.767 -2.533 -11.828 1.00 93.06 73 GLN A C 1
ATOM 602 O O . GLN A 1 73 ? 7.594 -2.653 -11.483 1.00 93.06 73 GLN A O 1
ATOM 607 N N . GLY A 1 74 ? 9.597 -1.647 -11.270 1.00 93.94 74 GLY A N 1
ATOM 608 C CA . GLY A 1 74 ? 9.190 -0.706 -10.224 1.00 93.94 74 GLY A CA 1
ATOM 609 C C . GLY A 1 74 ? 8.043 0.208 -10.659 1.00 93.94 74 GLY A C 1
ATOM 610 O O . GLY A 1 74 ? 7.046 0.316 -9.948 1.00 93.94 74 GLY A O 1
ATOM 611 N N . ILE A 1 75 ? 8.127 0.793 -11.860 1.00 93.44 75 ILE A N 1
ATOM 612 C CA . ILE A 1 75 ? 7.056 1.632 -12.432 1.00 93.44 75 ILE A CA 1
ATOM 613 C C . ILE A 1 75 ? 5.751 0.838 -12.571 1.00 93.44 75 ILE A C 1
ATOM 615 O O . ILE A 1 75 ? 4.692 1.321 -12.170 1.00 93.44 75 ILE A O 1
ATOM 619 N N . LYS A 1 76 ? 5.819 -0.403 -13.072 1.00 91.44 76 LYS A N 1
ATOM 620 C CA . LYS A 1 76 ? 4.639 -1.277 -13.172 1.00 91.44 76 LYS A CA 1
ATOM 621 C C . LYS A 1 76 ? 4.001 -1.557 -11.811 1.00 91.44 76 LYS A C 1
ATOM 623 O O . LYS A 1 76 ? 2.779 -1.531 -11.713 1.00 91.44 76 LYS A O 1
ATOM 628 N N . VAL A 1 77 ? 4.811 -1.796 -10.775 1.00 91.12 77 VAL A N 1
ATOM 629 C CA . VAL A 1 77 ? 4.326 -2.016 -9.401 1.00 91.12 77 VAL A CA 1
ATOM 630 C C . VAL A 1 77 ? 3.625 -0.769 -8.857 1.00 91.12 77 VAL A C 1
ATOM 632 O O . VAL A 1 77 ? 2.552 -0.894 -8.277 1.00 91.12 77 VAL A O 1
ATOM 635 N N . ILE A 1 78 ? 4.187 0.425 -9.070 1.00 90.31 78 ILE A N 1
ATOM 636 C CA . ILE A 1 78 ? 3.586 1.690 -8.610 1.00 90.31 78 ILE A CA 1
ATOM 637 C C . ILE A 1 78 ? 2.244 1.953 -9.301 1.00 90.31 78 ILE A C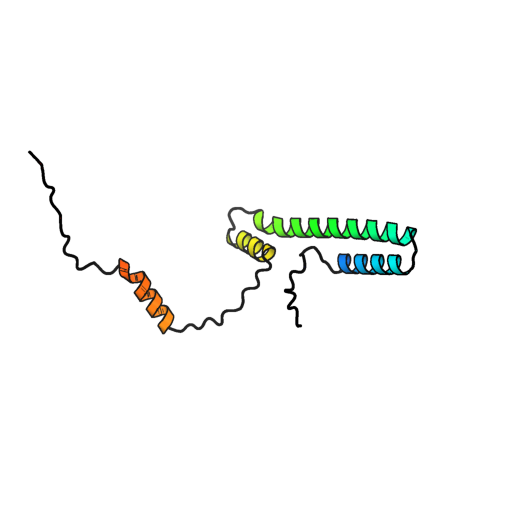 1
ATOM 639 O O . ILE A 1 78 ? 1.300 2.401 -8.655 1.00 90.31 78 ILE A O 1
ATOM 643 N N . ALA A 1 79 ? 2.159 1.671 -10.600 1.00 89.25 79 ALA A N 1
ATOM 644 C CA . ALA A 1 79 ? 0.957 1.898 -11.392 1.00 89.25 79 ALA A CA 1
ATOM 645 C C . ALA A 1 79 ? -0.149 0.843 -11.172 1.00 89.25 79 ALA A C 1
ATOM 647 O O . ALA A 1 79 ? -1.204 0.963 -11.791 1.00 89.25 79 ALA A O 1
ATOM 648 N N . ASP A 1 80 ? 0.096 -0.204 -10.365 1.00 84.81 80 ASP A N 1
ATOM 649 C CA . ASP A 1 80 ? -0.699 -1.450 -10.336 1.00 84.81 80 ASP A CA 1
ATOM 650 C C . ASP A 1 80 ? -1.022 -1.945 -11.759 1.00 84.81 80 ASP A C 1
ATOM 652 O O . ASP A 1 80 ? -2.130 -2.389 -12.074 1.00 84.81 80 ASP A O 1
ATOM 656 N N . TYR A 1 81 ? -0.048 -1.805 -12.668 1.00 84.12 81 TYR A N 1
ATOM 657 C CA . TYR A 1 81 ? -0.256 -2.123 -14.071 1.00 84.12 81 TYR A CA 1
ATOM 658 C C . TYR A 1 81 ? -0.294 -3.637 -14.242 1.00 84.12 81 TYR A C 1
ATOM 660 O O . TYR A 1 81 ? 0.735 -4.320 -14.222 1.00 84.12 81 TYR A O 1
ATOM 668 N N . LYS A 1 82 ? -1.506 -4.152 -14.430 1.00 79.69 82 LYS A N 1
ATOM 669 C CA . LYS A 1 82 ? -1.770 -5.539 -14.801 1.00 79.69 82 LYS A CA 1
ATOM 670 C C . LYS A 1 82 ? -1.892 -5.569 -16.318 1.00 79.69 82 LYS A C 1
ATOM 672 O O . LYS A 1 82 ? -2.927 -5.131 -16.825 1.00 79.69 82 LYS A O 1
ATOM 677 N N . PRO A 1 83 ? -0.851 -6.007 -17.054 1.00 73.25 83 PRO A N 1
ATOM 678 C CA . PRO A 1 83 ? -0.992 -6.167 -18.488 1.00 73.25 83 PRO A CA 1
ATOM 679 C C . PRO A 1 83 ? -2.143 -7.137 -18.717 1.00 73.25 83 PRO A C 1
ATOM 681 O O . PRO A 1 83 ? -2.143 -8.253 -18.196 1.00 73.25 83 PRO A O 1
ATOM 684 N N . ILE A 1 84 ? -3.138 -6.692 -19.475 1.00 75.06 84 ILE A N 1
ATOM 685 C CA . ILE A 1 84 ? -4.067 -7.624 -20.093 1.00 75.06 84 ILE A CA 1
ATOM 686 C C . ILE A 1 84 ? -3.172 -8.479 -20.992 1.00 75.06 84 ILE A C 1
ATOM 688 O O . ILE A 1 84 ? -2.401 -7.893 -21.761 1.00 75.06 84 ILE A O 1
ATOM 692 N N . PRO A 1 85 ? -3.188 -9.818 -20.878 1.00 65.00 85 PRO A N 1
ATOM 693 C CA . PRO A 1 85 ? -2.589 -10.636 -21.908 1.00 65.00 85 PRO A CA 1
ATOM 694 C C . PRO A 1 85 ? -3.383 -10.320 -23.168 1.00 65.00 85 PRO A C 1
ATOM 696 O O . PRO A 1 85 ? -4.486 -10.821 -23.367 1.00 65.00 85 PRO A O 1
ATOM 699 N N . LEU A 1 86 ? -2.859 -9.397 -23.973 1.00 61.38 86 LEU A N 1
ATOM 700 C CA . LEU A 1 86 ? -3.229 -9.298 -25.364 1.00 61.38 86 LEU A CA 1
ATOM 701 C C . LEU A 1 86 ? -2.946 -10.701 -25.878 1.00 61.38 86 LEU A C 1
ATOM 703 O O . LEU A 1 86 ? -1.791 -11.135 -25.868 1.00 61.38 86 LEU A O 1
ATOM 707 N N . GLY A 1 87 ? -4.005 -11.443 -26.210 1.00 58.56 87 GLY A N 1
ATOM 708 C CA . GLY A 1 87 ? -3.852 -12.560 -27.121 1.00 58.56 87 GLY A CA 1
ATOM 709 C C . GLY A 1 87 ? -3.090 -11.959 -28.283 1.00 58.56 87 GLY A C 1
ATOM 710 O O . GLY A 1 87 ? -3.582 -11.018 -28.904 1.00 58.56 87 GLY A O 1
ATOM 711 N N . CYS A 1 88 ? -1.824 -12.339 -28.422 1.00 55.38 88 CYS A N 1
ATOM 712 C CA . CYS A 1 88 ? -1.007 -11.849 -29.506 1.00 55.38 88 CYS A CA 1
ATOM 713 C C . CYS A 1 88 ? -1.629 -12.517 -30.721 1.00 55.38 88 CYS A C 1
ATOM 715 O O . CYS A 1 88 ? -1.316 -13.668 -31.022 1.00 55.38 88 CYS A O 1
ATOM 717 N N . ASP A 1 89 ? -2.623 -11.855 -31.307 1.00 61.16 89 ASP A N 1
ATOM 718 C CA . ASP A 1 89 ? -3.143 -12.230 -32.598 1.00 61.16 89 ASP A CA 1
ATOM 719 C C . ASP A 1 89 ? -1.998 -11.899 -33.542 1.00 61.16 89 ASP A C 1
ATOM 721 O O . ASP A 1 89 ? -1.798 -10.758 -33.961 1.00 61.16 89 ASP A O 1
ATOM 725 N N . ASN A 1 90 ? -1.120 -12.887 -33.719 1.00 65.38 90 ASN A N 1
ATOM 726 C CA . ASN A 1 90 ? 0.018 -12.855 -34.623 1.00 65.38 90 ASN A CA 1
ATOM 727 C C . ASN A 1 90 ? -0.510 -12.945 -36.055 1.00 65.38 90 ASN A C 1
ATOM 729 O O . ASN A 1 90 ? -0.049 -13.775 -36.838 1.00 65.38 90 ASN A O 1
ATOM 733 N N . ASP A 1 91 ? -1.521 -12.141 -36.373 1.00 77.94 91 ASP A N 1
ATOM 734 C CA . ASP A 1 91 ? -2.086 -12.084 -37.694 1.00 77.94 91 ASP A CA 1
ATOM 735 C C . ASP A 1 91 ? -1.006 -11.496 -38.597 1.00 77.94 91 ASP A C 1
ATOM 737 O O . ASP A 1 91 ? -0.646 -10.314 -38.537 1.00 77.94 91 ASP A O 1
ATOM 741 N N . ILE A 1 92 ? -0.420 -12.387 -39.391 1.00 80.75 92 ILE A N 1
ATOM 742 C CA . ILE A 1 92 ? 0.676 -12.106 -40.312 1.00 80.75 92 ILE A CA 1
ATOM 743 C C . ILE A 1 92 ? 0.280 -10.954 -41.248 1.00 80.75 92 ILE A C 1
ATOM 745 O O . ILE A 1 92 ? 1.146 -10.184 -41.665 1.00 80.75 92 ILE A O 1
ATOM 749 N N . SER A 1 93 ? -1.021 -10.782 -41.519 1.00 83.50 93 SER A N 1
ATOM 750 C CA . SER A 1 93 ? -1.548 -9.649 -42.280 1.00 83.50 93 SER A CA 1
ATOM 751 C C . SER A 1 93 ? -1.227 -8.307 -41.616 1.00 83.50 93 SER A C 1
ATOM 753 O O . SER A 1 93 ? -0.669 -7.425 -42.265 1.00 83.50 93 SER A O 1
ATOM 755 N N . ILE A 1 94 ? -1.482 -8.167 -40.311 1.00 82.88 94 ILE A N 1
ATOM 756 C CA . ILE A 1 94 ? -1.229 -6.925 -39.564 1.00 82.88 94 ILE A CA 1
ATOM 757 C C . ILE A 1 94 ? 0.274 -6.624 -39.513 1.00 82.88 94 ILE A C 1
ATOM 759 O O . ILE A 1 94 ? 0.693 -5.476 -39.673 1.00 82.88 94 ILE A O 1
ATOM 763 N N . LEU A 1 95 ? 1.108 -7.652 -39.327 1.00 86.31 95 LEU A N 1
ATOM 764 C CA . LEU A 1 95 ? 2.566 -7.493 -39.324 1.00 86.31 95 LEU A CA 1
ATOM 765 C C . LEU A 1 95 ? 3.090 -7.015 -40.687 1.00 86.31 95 LEU A C 1
ATOM 767 O O . LEU A 1 95 ? 3.956 -6.139 -40.744 1.00 86.31 95 LEU A O 1
ATOM 771 N N . ASN A 1 96 ? 2.546 -7.549 -41.782 1.00 85.81 96 ASN A N 1
ATOM 772 C CA . ASN A 1 96 ? 2.887 -7.115 -43.134 1.00 85.81 96 ASN A CA 1
ATOM 773 C C . ASN A 1 96 ? 2.420 -5.681 -43.421 1.00 85.81 96 ASN A C 1
ATOM 775 O O . ASN A 1 96 ? 3.182 -4.907 -44.006 1.00 85.81 96 ASN A O 1
ATOM 779 N N . ASP A 1 97 ? 1.226 -5.298 -42.964 1.00 88.56 97 ASP A N 1
ATOM 780 C CA . ASP A 1 97 ? 0.713 -3.932 -43.106 1.00 88.56 97 ASP A CA 1
ATOM 781 C C . ASP A 1 97 ? 1.579 -2.918 -42.350 1.00 88.56 97 ASP A C 1
ATOM 783 O O . ASP A 1 97 ? 1.917 -1.860 -42.889 1.00 88.56 97 ASP A O 1
ATOM 787 N N . LEU A 1 98 ? 2.018 -3.255 -41.132 1.00 88.19 98 LEU A N 1
ATOM 788 C CA . LEU A 1 98 ? 2.947 -2.426 -40.360 1.00 88.19 98 LEU A CA 1
ATOM 789 C C . LEU A 1 98 ? 4.301 -2.300 -41.059 1.00 88.19 98 LEU A C 1
ATOM 791 O O . LEU A 1 98 ? 4.809 -1.187 -41.207 1.00 88.19 98 LEU A O 1
ATOM 795 N N . ASN A 1 99 ? 4.863 -3.412 -41.538 1.00 87.12 99 ASN A N 1
ATOM 796 C CA . ASN A 1 99 ? 6.113 -3.392 -42.296 1.00 87.12 99 ASN A CA 1
ATOM 797 C C . ASN A 1 99 ? 6.002 -2.486 -43.527 1.00 87.12 99 ASN A 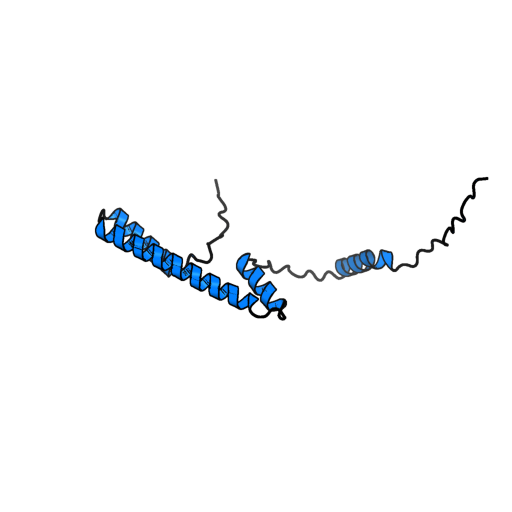C 1
ATOM 799 O O . ASN A 1 99 ? 6.871 -1.640 -43.735 1.00 87.12 99 ASN A O 1
ATOM 803 N N . LYS A 1 100 ? 4.917 -2.599 -44.303 1.00 88.62 100 LYS A N 1
ATOM 804 C CA . LYS A 1 100 ? 4.658 -1.736 -45.463 1.00 88.62 100 LYS A CA 1
ATOM 805 C C . LYS A 1 100 ? 4.526 -0.268 -45.059 1.00 88.62 100 LYS A C 1
ATOM 807 O O . LYS A 1 100 ? 5.118 0.599 -45.697 1.00 88.62 100 LYS A O 1
ATOM 812 N N . TYR A 1 101 ? 3.790 0.019 -43.986 1.00 88.31 101 TYR A N 1
ATOM 813 C CA . TYR A 1 101 ? 3.604 1.379 -43.491 1.00 88.31 101 TYR A CA 1
ATOM 814 C C . TYR A 1 101 ? 4.938 2.022 -43.103 1.00 88.31 101 TYR A C 1
ATOM 816 O O . TYR A 1 101 ? 5.207 3.143 -43.530 1.00 88.31 101 TYR A O 1
ATOM 824 N N . PHE A 1 102 ? 5.790 1.343 -42.333 1.00 86.19 102 PHE A N 1
ATOM 825 C CA . PHE A 1 102 ? 7.070 1.909 -41.895 1.00 86.19 102 PHE A CA 1
ATOM 826 C C . PHE A 1 102 ? 8.130 1.964 -43.008 1.00 86.19 102 PHE A C 1
ATOM 828 O O . PHE A 1 102 ? 8.932 2.896 -43.006 1.00 86.19 102 PHE A O 1
ATOM 835 N N . ARG A 1 103 ? 8.084 1.070 -44.010 1.00 83.06 103 ARG A N 1
ATOM 836 C CA . ARG A 1 103 ? 8.977 1.120 -45.189 1.00 83.06 103 ARG A CA 1
ATOM 837 C C . ARG A 1 103 ? 8.679 2.242 -46.181 1.00 83.06 103 ARG A C 1
ATOM 839 O O . ARG A 1 103 ? 9.482 2.453 -47.083 1.00 83.06 103 ARG A O 1
ATOM 846 N N . ARG A 1 104 ? 7.590 3.002 -46.020 1.00 82.75 104 ARG A N 1
ATOM 847 C CA . ARG A 1 104 ? 7.218 4.092 -46.947 1.00 82.75 104 ARG A CA 1
ATOM 848 C C . ARG A 1 104 ? 8.287 5.179 -47.126 1.00 82.75 104 ARG A C 1
ATOM 850 O O . ARG A 1 104 ? 8.215 5.947 -48.073 1.00 82.75 104 ARG A O 1
ATOM 857 N N . PHE A 1 105 ? 9.236 5.276 -46.195 1.00 78.50 105 PHE A N 1
ATOM 858 C CA . PHE A 1 105 ? 10.353 6.223 -46.253 1.00 78.50 105 PHE A CA 1
ATOM 859 C C . PHE A 1 105 ? 11.637 5.619 -46.837 1.00 78.50 105 PHE A C 1
ATOM 861 O O . PHE A 1 105 ? 12.568 6.359 -47.134 1.00 78.50 105 PHE A O 1
ATOM 868 N N . GLU A 1 106 ? 11.698 4.295 -46.979 1.00 76.69 106 GLU A N 1
ATOM 869 C CA . GLU A 1 106 ? 12.828 3.576 -47.580 1.00 76.69 106 GLU A CA 1
ATOM 870 C C . GLU A 1 106 ? 12.597 3.270 -49.060 1.00 76.69 106 GLU A C 1
ATOM 872 O O . GLU A 1 106 ? 13.517 2.838 -49.755 1.00 76.69 106 GLU A O 1
ATOM 877 N N . GLU A 1 107 ? 11.377 3.482 -49.561 1.00 68.75 107 GLU A N 1
ATOM 878 C CA . GLU A 1 107 ? 11.158 3.493 -50.999 1.00 68.75 107 GLU A CA 1
ATOM 879 C C . GLU A 1 107 ? 11.952 4.664 -51.584 1.00 68.75 107 GLU A C 1
ATOM 881 O O . GLU A 1 107 ? 11.727 5.810 -51.177 1.00 68.75 107 GLU A O 1
ATOM 886 N N . PRO A 1 108 ? 12.896 4.412 -52.513 1.00 59.97 108 PRO A N 1
ATOM 887 C CA . PRO A 1 108 ? 13.555 5.491 -53.214 1.00 59.97 108 PRO A CA 1
ATOM 888 C C . PRO A 1 108 ? 12.447 6.254 -53.917 1.00 59.97 108 PRO A C 1
ATOM 890 O O . PRO A 1 108 ? 11.772 5.730 -54.807 1.00 59.97 108 PRO A O 1
ATOM 893 N N . SER A 1 109 ? 12.216 7.482 -53.470 1.00 58.19 109 SER A N 1
ATOM 894 C CA . SER A 1 109 ? 11.341 8.387 -54.170 1.00 58.19 109 SER A CA 1
ATOM 895 C C . SER A 1 109 ? 11.850 8.437 -55.607 1.00 58.19 109 SER A C 1
ATOM 897 O O . SER A 1 109 ? 12.912 8.985 -55.890 1.00 58.19 109 SER A O 1
ATOM 899 N N . ASN A 1 110 ? 11.067 7.909 -56.549 1.00 57.28 110 ASN A N 1
ATOM 900 C CA . ASN A 1 110 ? 11.201 8.211 -57.978 1.00 57.28 110 ASN A CA 1
ATOM 901 C C . ASN A 1 110 ? 10.860 9.694 -58.253 1.00 57.28 110 ASN A C 1
ATOM 903 O O . ASN A 1 110 ? 10.361 10.065 -59.310 1.00 57.28 110 ASN A O 1
ATOM 907 N N . ILE A 1 111 ? 11.115 10.568 -57.281 1.00 53.97 111 ILE A N 1
ATOM 908 C CA . ILE A 1 111 ? 11.127 12.002 -57.435 1.00 53.97 111 ILE A CA 1
ATOM 909 C C . ILE A 1 111 ? 12.540 12.291 -57.918 1.00 53.97 111 ILE A C 1
ATOM 911 O O . ILE A 1 111 ? 13.452 12.537 -57.130 1.00 53.97 111 ILE A O 1
ATOM 915 N N . SER A 1 112 ? 12.717 12.206 -59.239 1.00 48.00 112 SER A N 1
ATOM 916 C CA . SER A 1 112 ? 13.788 12.915 -59.932 1.00 48.00 112 SER A CA 1
ATOM 917 C C . SER A 1 112 ? 13.881 14.300 -59.302 1.00 48.00 112 SER A C 1
ATOM 919 O O . SER A 1 112 ? 12.942 15.088 -59.413 1.00 48.00 112 SER A O 1
ATOM 921 N N . GLY A 1 113 ? 14.954 14.537 -58.544 1.00 46.78 113 GLY A N 1
ATOM 922 C CA . GLY A 1 113 ? 15.095 15.726 -57.720 1.00 46.78 113 GLY A CA 1
ATOM 923 C C . GLY A 1 113 ? 14.890 16.968 -58.573 1.00 46.78 113 GLY A C 1
ATOM 924 O O . GLY A 1 113 ? 15.715 17.274 -59.433 1.00 46.78 113 GLY A O 1
ATOM 925 N N . ILE A 1 114 ? 13.791 17.684 -58.336 1.00 50.66 114 ILE A N 1
ATOM 926 C CA . ILE A 1 114 ? 13.623 19.034 -58.855 1.00 50.66 114 ILE A CA 1
ATOM 927 C C . ILE A 1 114 ? 14.638 19.879 -58.087 1.00 50.66 114 ILE A C 1
ATOM 929 O O . ILE A 1 114 ? 14.391 20.328 -56.970 1.00 50.66 114 ILE A O 1
ATOM 933 N N . LYS A 1 115 ? 15.831 20.026 -58.664 1.00 47.12 115 LYS A N 1
ATOM 934 C CA . LYS A 1 115 ? 16.804 21.027 -58.241 1.00 47.12 115 LYS A CA 1
ATOM 935 C C . LYS A 1 115 ? 16.247 22.384 -58.659 1.00 47.12 115 LYS A C 1
ATOM 937 O O . LYS A 1 115 ? 16.382 22.775 -59.814 1.00 47.12 115 LYS A O 1
ATOM 942 N N . SER A 1 116 ? 15.612 23.096 -57.738 1.00 52.31 116 SER A N 1
ATOM 943 C CA . SER A 1 116 ? 15.379 24.529 -57.900 1.00 52.31 116 SER A CA 1
ATOM 944 C C . SER A 1 116 ? 16.721 25.256 -57.758 1.00 52.31 116 SER A C 1
ATOM 946 O O . SER A 1 116 ? 17.276 25.332 -56.662 1.00 52.31 116 SER A O 1
ATOM 948 N N . VAL A 1 117 ? 17.264 25.729 -58.880 1.00 54.34 117 VAL A N 1
ATOM 949 C CA . VAL A 1 117 ? 18.382 26.690 -58.946 1.00 54.34 117 VAL A CA 1
ATOM 950 C C . VAL A 1 117 ? 17.819 28.101 -58.663 1.00 54.34 117 VAL A C 1
ATOM 952 O O . VAL A 1 117 ? 16.666 28.346 -59.022 1.00 54.34 117 VAL A O 1
ATOM 955 N N . PRO A 1 118 ? 18.552 29.001 -57.975 1.00 50.78 118 PRO A N 1
ATOM 956 C CA . PRO A 1 118 ? 17.987 30.198 -57.353 1.00 50.78 118 PRO A CA 1
ATOM 957 C C . PRO A 1 118 ? 17.851 31.373 -58.332 1.00 50.78 118 PRO A C 1
ATOM 959 O O . PRO A 1 118 ? 18.683 31.537 -59.222 1.00 50.78 118 PRO A O 1
ATOM 962 N N . LEU A 1 119 ? 16.822 32.205 -58.132 1.00 46.25 119 LEU A N 1
ATOM 963 C CA . LEU A 1 119 ? 16.681 33.498 -58.806 1.00 46.25 119 LEU A CA 1
ATOM 964 C C . LEU A 1 119 ? 17.567 34.523 -58.076 1.00 46.25 119 LEU A C 1
ATOM 966 O O . LEU A 1 119 ? 17.431 34.704 -56.867 1.00 46.25 119 LEU A O 1
ATOM 970 N N . ILE A 1 120 ? 18.512 35.117 -58.804 1.00 53.62 120 ILE A N 1
ATOM 971 C CA . ILE A 1 120 ? 19.318 36.261 -58.368 1.00 53.62 120 ILE A CA 1
ATOM 972 C C . ILE A 1 120 ? 18.588 37.498 -58.894 1.00 53.62 120 ILE A C 1
ATOM 974 O O . ILE A 1 120 ? 18.429 37.618 -60.108 1.00 53.62 120 ILE A O 1
ATOM 978 N N . ASP A 1 121 ? 18.130 38.365 -57.995 1.00 50.69 121 ASP A N 1
ATOM 979 C CA . ASP A 1 121 ? 17.540 39.658 -58.347 1.00 50.69 121 ASP A CA 1
ATOM 980 C C . 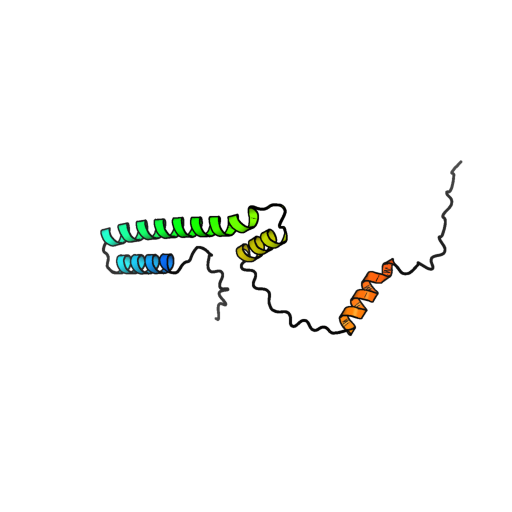ASP A 1 121 ? 18.668 40.696 -58.545 1.00 50.69 121 ASP A C 1
ATOM 982 O O . ASP A 1 121 ? 19.572 40.788 -57.708 1.00 50.69 121 ASP A O 1
ATOM 986 N N . GLU A 1 122 ? 18.623 41.420 -59.672 1.00 48.97 122 GLU A N 1
ATOM 987 C CA . GLU A 1 122 ? 19.451 42.602 -60.000 1.00 48.97 122 GLU A CA 1
ATOM 988 C C . GLU A 1 122 ? 19.013 43.854 -59.226 1.00 48.97 122 GLU A C 1
ATOM 990 O O . GLU A 1 122 ? 17.786 44.078 -59.092 1.00 48.97 122 GLU A O 1
#

pLDDT: mean 82.9, std 16.69, range [46.25, 98.12]

Foldseek 3Di:
DDDPDDPPPPQLPDPQLVVLVVQLVVCVVVVPPVSNVVSVVSSVVSSVVSVVVVVVVLVVLVPDVVCVVSPVVSVCVVVVPDDDPPPPPPPVVVVVVVVVVVCPVVPPPPPPDPPDDDDDDD